Protein AF-K2EU97-F1 (afdb_monomer_lite)

Radius of gyration: 17.97 Å; chains: 1; bounding box: 33×22×44 Å

Sequence (60 aa):
MTSDTFPKEITGLDNRLISRFGWGLTVAIEPPELEMRVAILLKKASLSGYTLSEAVAFFI

Structure (mmCIF, N/CA/C/O backbone):
data_AF-K2EU97-F1
#
_entry.id   AF-K2EU97-F1
#
loop_
_atom_site.group_PDB
_atom_site.id
_atom_site.type_symbol
_atom_site.label_atom_id
_atom_site.label_alt_id
_atom_site.label_comp_id
_atom_site.label_asym_id
_atom_site.label_entity_id
_atom_site.label_seq_id
_atom_site.pdbx_PDB_ins_code
_atom_site.Cartn_x
_atom_site.Cartn_y
_atom_site.Cartn_z
_atom_site.occupancy
_atom_site.B_iso_or_equiv
_atom_site.auth_seq_id
_atom_site.auth_comp_id
_atom_site.auth_asym_id
_atom_site.auth_atom_id
_atom_site.pdbx_PDB_model_num
ATOM 1 N N . MET A 1 1 ? 5.226 8.361 -11.775 1.00 73.50 1 MET A N 1
ATOM 2 C CA . MET A 1 1 ? 4.761 7.265 -12.652 1.00 73.50 1 MET A CA 1
ATOM 3 C C . MET A 1 1 ? 4.799 5.995 -11.832 1.00 73.50 1 MET A C 1
ATOM 5 O O . MET A 1 1 ? 5.775 5.810 -11.119 1.00 73.50 1 MET A O 1
ATOM 9 N N . THR A 1 2 ? 3.751 5.183 -11.886 1.00 82.69 2 THR A N 1
ATOM 10 C CA . THR A 1 2 ? 3.663 3.885 -11.203 1.00 82.69 2 THR A CA 1
ATOM 11 C C . THR A 1 2 ? 3.439 2.813 -12.259 1.00 82.69 2 THR A C 1
ATOM 13 O O . THR A 1 2 ? 2.779 3.076 -13.264 1.00 82.69 2 THR A O 1
ATOM 16 N N . SER A 1 3 ? 4.024 1.637 -12.072 1.00 84.62 3 SER A N 1
ATOM 17 C CA . SER A 1 3 ? 3.852 0.497 -12.968 1.00 84.62 3 SER A CA 1
ATOM 18 C C . SER A 1 3 ? 3.921 -0.780 -12.144 1.00 84.62 3 SER A C 1
ATOM 20 O O . SER A 1 3 ? 4.683 -0.834 -11.180 1.00 84.62 3 SER A O 1
ATOM 22 N N . ASP A 1 4 ? 3.132 -1.777 -12.532 1.00 85.44 4 ASP A N 1
ATOM 23 C CA . ASP A 1 4 ? 3.090 -3.086 -11.873 1.00 85.44 4 ASP A CA 1
ATOM 24 C C . ASP A 1 4 ? 4.288 -3.972 -12.255 1.00 85.44 4 ASP A C 1
ATOM 26 O O . ASP A 1 4 ? 4.523 -5.010 -11.645 1.00 85.44 4 ASP A O 1
ATOM 30 N N . THR A 1 5 ? 5.056 -3.561 -13.267 1.00 79.56 5 THR A N 1
ATOM 31 C CA . THR A 1 5 ? 6.216 -4.285 -13.800 1.00 79.56 5 THR A CA 1
ATOM 32 C C . THR A 1 5 ? 7.383 -3.334 -14.009 1.00 79.56 5 THR A C 1
ATOM 34 O O . THR A 1 5 ? 7.195 -2.132 -14.226 1.00 79.56 5 THR A O 1
ATOM 37 N N . PHE A 1 6 ? 8.610 -3.852 -14.004 1.00 81.38 6 PHE A N 1
ATOM 38 C CA . PHE A 1 6 ? 9.767 -2.999 -14.247 1.00 81.38 6 PHE A CA 1
ATOM 39 C C . PHE A 1 6 ? 9.747 -2.435 -15.675 1.00 81.38 6 PHE A C 1
ATOM 41 O O . PHE A 1 6 ? 9.384 -3.147 -16.610 1.00 81.38 6 PHE A O 1
ATOM 48 N N . PRO A 1 7 ? 10.224 -1.193 -15.899 1.00 77.12 7 PRO A N 1
ATOM 49 C CA . PRO A 1 7 ? 10.274 -0.582 -17.229 1.00 77.12 7 PRO A CA 1
ATOM 50 C C . PRO A 1 7 ? 10.914 -1.441 -18.329 1.00 77.12 7 PRO A C 1
ATOM 52 O O . PRO A 1 7 ? 10.559 -1.302 -19.493 1.00 77.12 7 PRO A O 1
ATOM 55 N N . LYS A 1 8 ? 11.859 -2.318 -17.965 1.00 78.00 8 LYS A N 1
ATOM 56 C CA . LYS A 1 8 ? 12.557 -3.230 -18.885 1.00 78.00 8 LYS A CA 1
ATOM 57 C C . LYS A 1 8 ? 11.694 -4.403 -19.368 1.00 78.00 8 LYS A C 1
ATOM 59 O O . LYS A 1 8 ? 12.028 -5.005 -20.380 1.00 78.00 8 LYS A O 1
ATOM 64 N N . GLU A 1 9 ? 10.627 -4.733 -18.648 1.00 80.75 9 GLU A N 1
ATOM 65 C CA . GLU A 1 9 ? 9.753 -5.887 -18.905 1.00 80.75 9 GLU A CA 1
ATOM 66 C C . GLU A 1 9 ? 8.470 -5.488 -19.651 1.00 80.75 9 GLU A C 1
ATOM 68 O O . GLU A 1 9 ? 7.707 -6.346 -20.090 1.00 80.75 9 GLU A O 1
ATOM 73 N N . ILE A 1 10 ? 8.237 -4.184 -19.839 1.00 83.12 10 ILE A N 1
ATOM 74 C CA . ILE A 1 10 ? 7.073 -3.662 -20.556 1.00 83.12 10 ILE A CA 1
ATOM 75 C C . ILE A 1 10 ? 7.268 -3.876 -22.061 1.00 83.12 10 ILE A C 1
ATOM 77 O O . ILE A 1 10 ? 7.996 -3.144 -22.735 1.00 83.12 10 ILE A O 1
ATOM 81 N N . THR A 1 11 ? 6.581 -4.874 -22.612 1.00 80.75 11 THR A N 1
ATOM 82 C CA . THR A 1 11 ? 6.585 -5.157 -24.051 1.00 80.75 11 THR A CA 1
ATOM 83 C C . THR A 1 11 ? 5.903 -4.036 -24.837 1.00 80.75 11 THR A C 1
ATOM 85 O O . THR A 1 11 ? 4.793 -3.629 -24.500 1.00 80.75 11 THR A O 1
ATOM 88 N N . GLY A 1 12 ? 6.535 -3.562 -25.915 1.00 81.62 12 GLY A N 1
ATOM 89 C CA . GLY A 1 12 ? 5.986 -2.508 -26.783 1.00 81.62 12 GLY A CA 1
ATOM 90 C C . GLY A 1 12 ? 6.363 -1.076 -26.385 1.00 81.62 12 GLY A C 1
ATOM 91 O O . GLY A 1 12 ? 5.920 -0.130 -27.034 1.00 81.62 12 GLY A O 1
ATOM 92 N N . LEU A 1 13 ? 7.194 -0.901 -25.353 1.00 84.06 13 LEU A N 1
ATOM 93 C CA . LEU A 1 13 ? 7.714 0.402 -24.947 1.00 84.06 13 LEU A CA 1
ATOM 94 C C . LEU A 1 13 ? 8.995 0.765 -25.724 1.00 84.06 13 LEU A C 1
ATOM 96 O O . LEU A 1 13 ? 9.892 -0.059 -25.885 1.00 84.06 13 LEU A O 1
ATOM 100 N N . ASP A 1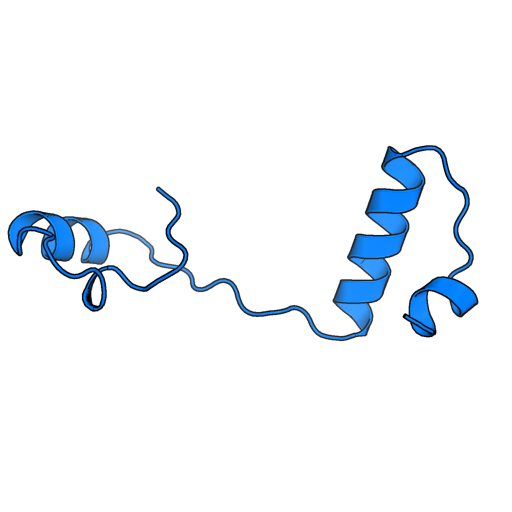 14 ? 9.099 2.016 -26.184 1.00 87.50 14 ASP A N 1
ATOM 101 C CA . ASP A 1 14 ? 10.293 2.517 -26.879 1.00 87.50 14 ASP A CA 1
ATOM 102 C C . ASP A 1 14 ? 11.517 2.534 -25.941 1.00 87.50 14 ASP A C 1
ATOM 104 O O . ASP A 1 14 ? 11.446 3.007 -24.801 1.00 87.50 14 ASP A O 1
ATOM 108 N N . ASN A 1 15 ? 12.672 2.085 -26.442 1.00 82.00 15 ASN A N 1
ATOM 109 C CA . ASN A 1 15 ? 13.950 2.078 -25.725 1.00 82.00 15 ASN A CA 1
ATOM 110 C C . ASN A 1 15 ? 14.322 3.444 -25.119 1.00 82.00 15 ASN A C 1
ATOM 112 O O . ASN A 1 15 ? 14.928 3.505 -24.045 1.00 82.00 15 ASN A O 1
ATOM 116 N N . ARG A 1 16 ? 13.935 4.557 -25.761 1.00 87.62 16 ARG A N 1
ATOM 117 C CA . ARG A 1 16 ? 14.151 5.910 -25.221 1.00 87.62 16 ARG A CA 1
ATOM 118 C C . ARG A 1 16 ? 13.386 6.133 -23.917 1.00 87.62 16 ARG A C 1
ATOM 120 O O . ARG A 1 16 ? 13.917 6.771 -23.010 1.00 87.62 16 ARG A O 1
ATOM 127 N N . LEU A 1 17 ? 12.163 5.614 -23.808 1.00 83.62 17 LEU A N 1
ATOM 128 C CA . LEU A 1 17 ? 11.336 5.730 -22.603 1.00 83.62 17 LEU A CA 1
ATOM 129 C C . LEU A 1 17 ? 11.868 4.838 -21.481 1.00 83.62 17 LEU A C 1
ATOM 131 O O . LEU A 1 17 ? 11.983 5.307 -20.351 1.00 83.62 17 LEU A O 1
ATOM 135 N N . ILE A 1 18 ? 12.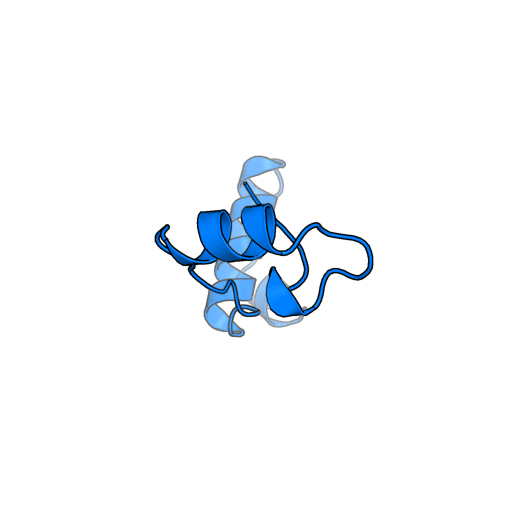300 3.614 -21.802 1.00 82.12 18 ILE A N 1
ATOM 136 C CA . ILE A 1 18 ? 12.965 2.714 -20.842 1.00 82.12 18 ILE A CA 1
ATOM 137 C C . ILE A 1 18 ? 14.191 3.403 -20.227 1.00 82.12 18 ILE A C 1
ATOM 139 O O . ILE A 1 18 ? 14.354 3.427 -19.006 1.00 82.12 18 ILE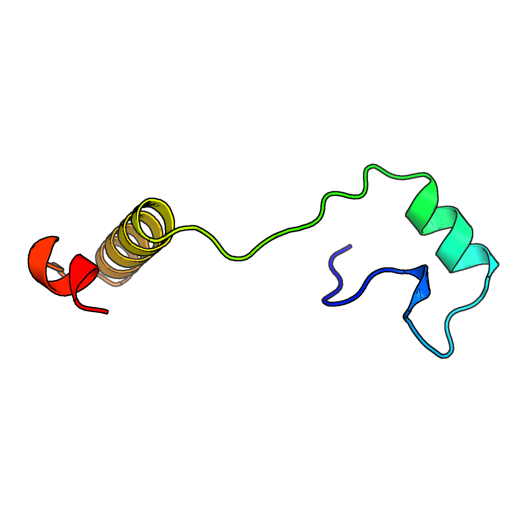 A O 1
ATOM 143 N N . SER A 1 19 ? 15.024 4.025 -21.068 1.00 83.50 19 SER A N 1
ATOM 144 C CA . SER A 1 19 ? 16.197 4.781 -20.622 1.00 83.50 19 SER A CA 1
ATOM 145 C C . SER A 1 19 ? 15.817 5.960 -19.720 1.00 83.50 19 SER A C 1
ATOM 147 O O . SER A 1 19 ? 16.416 6.124 -18.659 1.00 83.50 19 SER A O 1
ATOM 149 N N . ARG A 1 20 ? 14.780 6.736 -20.077 1.00 86.00 20 ARG A N 1
ATOM 150 C CA . ARG A 1 20 ? 14.303 7.852 -19.240 1.00 86.00 20 ARG A CA 1
ATOM 151 C C . ARG A 1 20 ? 13.808 7.390 -17.872 1.00 86.00 20 ARG A C 1
ATOM 153 O O . ARG A 1 20 ? 14.088 8.068 -16.888 1.00 86.00 20 ARG A O 1
ATOM 160 N N . PHE A 1 21 ? 13.093 6.268 -17.798 1.00 80.94 21 PHE A N 1
ATOM 161 C CA . PHE A 1 21 ? 12.595 5.736 -16.527 1.00 80.94 21 PHE A CA 1
ATOM 162 C C . PHE A 1 21 ? 13.725 5.227 -15.630 1.00 80.94 21 PHE A C 1
ATOM 164 O O . PHE A 1 21 ? 13.653 5.402 -14.418 1.00 80.94 21 PHE A O 1
ATOM 171 N N . GLY A 1 22 ? 14.798 4.687 -16.213 1.00 76.06 22 GLY A N 1
ATOM 172 C CA . GLY A 1 22 ? 15.985 4.263 -15.467 1.00 76.06 22 GLY A CA 1
ATOM 173 C C . GLY A 1 22 ? 16.856 5.402 -14.923 1.00 76.06 22 GLY A C 1
ATOM 174 O O . GLY A 1 22 ? 17.706 5.151 -14.079 1.00 76.06 22 GLY A O 1
ATOM 175 N N . TRP A 1 23 ? 16.678 6.642 -15.392 1.00 78.88 23 TRP A N 1
ATOM 176 C CA . TRP A 1 23 ? 17.421 7.809 -14.884 1.00 78.88 23 TRP A CA 1
ATOM 177 C C . TRP A 1 23 ? 16.782 8.433 -13.634 1.00 78.88 23 TRP A C 1
ATOM 179 O O . TRP A 1 23 ? 17.376 9.314 -13.016 1.00 78.88 23 TRP A O 1
ATOM 189 N N . GLY A 1 24 ? 15.565 8.013 -13.276 1.00 80.94 24 GLY A N 1
ATOM 190 C CA . GLY A 1 24 ? 14.895 8.421 -12.044 1.00 80.94 24 GLY A CA 1
ATOM 191 C C . GLY A 1 24 ? 15.201 7.492 -10.867 1.00 80.94 24 GLY A C 1
ATOM 192 O O . GLY A 1 24 ? 15.787 6.424 -11.029 1.00 80.94 24 GLY A O 1
ATOM 193 N N . LEU A 1 25 ? 14.754 7.880 -9.669 1.00 81.06 25 LEU A N 1
ATOM 194 C CA . LEU A 1 25 ? 14.773 6.997 -8.504 1.00 81.06 25 LEU A CA 1
ATOM 195 C C . LEU A 1 25 ? 13.684 5.928 -8.668 1.00 81.06 25 LEU A C 1
ATOM 197 O O . LEU A 1 25 ? 12.501 6.193 -8.452 1.00 81.06 25 LEU A O 1
ATOM 201 N N . THR A 1 26 ? 14.080 4.725 -9.072 1.00 78.88 26 THR A N 1
ATOM 202 C CA . THR A 1 26 ? 13.189 3.563 -9.130 1.00 78.88 26 THR A CA 1
ATOM 203 C C . THR A 1 26 ? 13.222 2.831 -7.795 1.00 78.88 26 THR A C 1
ATOM 205 O O . THR A 1 26 ? 14.258 2.283 -7.424 1.00 78.88 26 THR A O 1
ATOM 208 N N . VAL A 1 27 ? 12.093 2.807 -7.088 1.00 85.12 27 VAL A N 1
ATOM 209 C CA . VAL A 1 27 ? 11.918 2.034 -5.851 1.00 85.12 27 VAL A CA 1
ATOM 210 C C . VAL A 1 27 ? 10.898 0.940 -6.121 1.00 85.12 27 VAL A C 1
ATOM 212 O O . VAL A 1 27 ? 9.796 1.229 -6.589 1.00 85.12 27 VAL A O 1
ATOM 215 N N . ALA A 1 28 ? 11.278 -0.307 -5.853 1.00 85.31 28 ALA A N 1
ATOM 216 C CA . ALA A 1 28 ? 1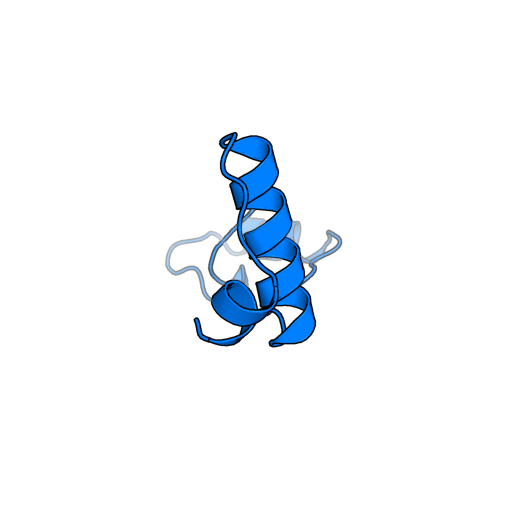0.356 -1.430 -5.907 1.00 85.31 28 ALA A CA 1
ATOM 217 C C . ALA A 1 28 ? 9.458 -1.421 -4.664 1.00 85.31 28 ALA A C 1
ATOM 219 O O . ALA A 1 28 ? 9.921 -1.131 -3.561 1.00 85.31 28 ALA A O 1
ATOM 220 N N . ILE A 1 29 ? 8.176 -1.729 -4.851 1.00 88.25 29 ILE A N 1
ATOM 221 C CA . ILE A 1 29 ? 7.247 -1.970 -3.749 1.00 88.25 29 ILE A CA 1
ATOM 222 C C . ILE A 1 29 ? 7.099 -3.477 -3.628 1.00 88.25 29 ILE A C 1
ATOM 224 O O . ILE A 1 29 ? 6.600 -4.127 -4.544 1.00 88.25 29 ILE A O 1
ATOM 228 N N . GLU A 1 30 ? 7.533 -4.016 -2.498 1.00 89.50 30 GLU A N 1
ATOM 229 C CA . GLU A 1 30 ? 7.379 -5.431 -2.181 1.00 89.50 30 GLU A CA 1
ATOM 230 C C . GLU A 1 30 ? 6.145 -5.651 -1.293 1.00 89.50 30 GLU A C 1
ATOM 232 O O . GLU A 1 30 ? 5.720 -4.732 -0.577 1.00 89.50 30 GLU A O 1
ATOM 237 N N . PRO A 1 31 ? 5.529 -6.847 -1.337 1.00 92.88 31 PRO A N 1
ATOM 238 C CA . PRO A 1 31 ? 4.465 -7.202 -0.411 1.00 92.88 31 PRO A CA 1
ATOM 239 C C . PRO A 1 31 ? 4.926 -7.031 1.046 1.00 92.88 31 PRO A C 1
ATOM 241 O O . PRO A 1 31 ? 6.012 -7.487 1.397 1.00 92.88 31 PRO A O 1
ATOM 244 N N . PRO A 1 32 ? 4.123 -6.386 1.909 1.00 94.56 32 PRO A N 1
ATOM 245 C CA . PRO A 1 32 ? 4.492 -6.197 3.303 1.00 94.56 32 PRO A CA 1
ATOM 246 C C . PRO A 1 32 ? 4.465 -7.515 4.085 1.00 94.56 32 PRO A C 1
ATOM 248 O O . PRO A 1 32 ? 3.616 -8.378 3.848 1.00 94.56 32 PRO A O 1
ATOM 251 N N . GLU A 1 33 ? 5.332 -7.602 5.092 1.00 94.44 33 GLU A N 1
ATOM 252 C CA . GLU A 1 33 ? 5.315 -8.666 6.099 1.00 94.44 33 GLU A CA 1
ATOM 253 C C . GLU A 1 33 ? 4.047 -8.633 6.964 1.00 94.44 33 GLU A C 1
ATOM 255 O O . GLU A 1 33 ? 3.310 -7.642 6.979 1.00 94.44 33 GLU A O 1
ATOM 260 N N . LEU A 1 34 ? 3.800 -9.711 7.719 1.00 93.69 34 LEU A N 1
ATOM 261 C CA . LEU A 1 34 ? 2.587 -9.885 8.530 1.00 93.69 34 LEU A CA 1
ATOM 262 C C . LEU A 1 34 ? 2.296 -8.680 9.437 1.00 93.69 34 LEU A C 1
ATOM 264 O O . LEU A 1 34 ? 1.186 -8.154 9.417 1.00 93.69 34 LEU A O 1
ATOM 268 N N . GLU A 1 35 ? 3.290 -8.211 10.189 1.00 94.31 35 GLU A N 1
ATOM 269 C CA . GLU A 1 35 ? 3.129 -7.080 11.114 1.00 94.31 35 GLU A CA 1
ATOM 270 C C . GLU A 1 35 ? 2.650 -5.818 10.383 1.00 94.31 35 GLU A C 1
ATOM 272 O O . GLU A 1 35 ? 1.709 -5.141 10.806 1.00 94.31 35 GLU A O 1
ATOM 277 N N . MET A 1 36 ? 3.244 -5.539 9.222 1.00 95.00 36 MET A N 1
ATOM 278 C CA . MET A 1 36 ? 2.882 -4.385 8.408 1.00 95.00 36 MET A CA 1
ATOM 279 C C . MET A 1 36 ? 1.522 -4.580 7.718 1.00 95.00 36 MET A C 1
ATOM 281 O O . MET A 1 36 ? 0.743 -3.631 7.621 1.00 95.00 36 MET A O 1
ATOM 285 N N . ARG A 1 37 ? 1.175 -5.805 7.296 1.00 95.50 37 ARG A N 1
ATOM 286 C CA . ARG A 1 37 ? -0.168 -6.144 6.790 1.00 95.50 37 ARG A CA 1
ATOM 287 C C . ARG A 1 37 ? -1.246 -5.855 7.836 1.00 95.50 37 ARG A C 1
ATOM 289 O O . ARG A 1 37 ? -2.246 -5.219 7.497 1.00 95.50 37 ARG A O 1
ATOM 296 N N . VAL A 1 38 ? -1.027 -6.263 9.088 1.00 95.75 38 VAL A N 1
ATOM 297 C CA . VAL A 1 38 ? -1.945 -6.011 10.213 1.00 95.75 38 VAL A CA 1
ATOM 298 C C . VAL A 1 38 ? -2.098 -4.510 10.455 1.00 95.75 38 VAL A C 1
ATOM 300 O O . VAL A 1 38 ? -3.224 -4.010 10.513 1.00 95.75 38 VAL A O 1
ATOM 303 N N . ALA A 1 39 ? -0.993 -3.762 10.500 1.00 95.31 39 ALA A N 1
ATOM 304 C CA . ALA A 1 39 ? -1.027 -2.309 10.671 1.00 95.31 39 ALA A CA 1
ATOM 305 C C . ALA A 1 39 ? -1.814 -1.605 9.548 1.00 95.31 39 ALA A C 1
ATOM 307 O O . ALA A 1 39 ? -2.642 -0.726 9.812 1.00 95.31 39 ALA A O 1
ATOM 308 N N . ILE A 1 40 ? -1.612 -2.022 8.291 1.00 96.12 40 ILE A N 1
ATOM 309 C CA . ILE A 1 40 ? -2.367 -1.516 7.137 1.00 96.12 40 ILE A CA 1
ATOM 310 C C . ILE A 1 40 ? -3.860 -1.832 7.290 1.00 96.12 40 ILE A C 1
ATOM 312 O O . ILE A 1 40 ? -4.697 -0.959 7.048 1.00 96.12 40 ILE A O 1
ATOM 316 N N . LEU A 1 41 ? -4.209 -3.055 7.689 1.00 95.69 41 LEU A N 1
ATOM 317 C CA . LEU A 1 41 ? -5.596 -3.489 7.842 1.00 95.69 41 LEU A CA 1
ATOM 318 C C . LEU A 1 41 ? -6.321 -2.702 8.943 1.00 95.69 41 LEU A C 1
ATOM 320 O O . LEU A 1 41 ? -7.407 -2.175 8.699 1.00 95.69 41 LEU A O 1
ATOM 324 N N . LEU A 1 42 ? -5.700 -2.546 10.116 1.00 95.88 42 LEU A N 1
ATOM 325 C CA . LEU A 1 42 ? -6.233 -1.740 11.220 1.00 95.88 42 LEU A CA 1
ATOM 326 C C . LEU A 1 42 ? -6.421 -0.278 10.804 1.00 95.88 42 LEU A C 1
ATOM 328 O O . LEU A 1 42 ? -7.456 0.331 11.091 1.00 95.88 42 LEU A O 1
ATOM 332 N N . LYS A 1 43 ? -5.457 0.282 10.060 1.00 96.31 43 LYS A N 1
ATOM 333 C CA . LYS A 1 43 ? -5.565 1.649 9.544 1.00 96.31 43 LYS A CA 1
ATOM 334 C C . LYS A 1 43 ? -6.726 1.795 8.562 1.00 96.31 43 LYS A C 1
ATOM 336 O O . LYS A 1 43 ? -7.463 2.776 8.651 1.00 96.31 43 LYS A O 1
ATOM 341 N N . LYS A 1 44 ? -6.920 0.829 7.659 1.00 96.75 44 LYS A N 1
ATOM 342 C CA . LYS A 1 44 ? -8.058 0.813 6.727 1.00 96.75 44 LYS A CA 1
ATOM 343 C C . LYS A 1 44 ? -9.393 0.689 7.462 1.00 96.75 44 LYS A C 1
ATOM 345 O O . LYS A 1 44 ? -10.297 1.457 7.160 1.00 96.75 44 LYS A O 1
ATOM 350 N N . ALA A 1 45 ? -9.5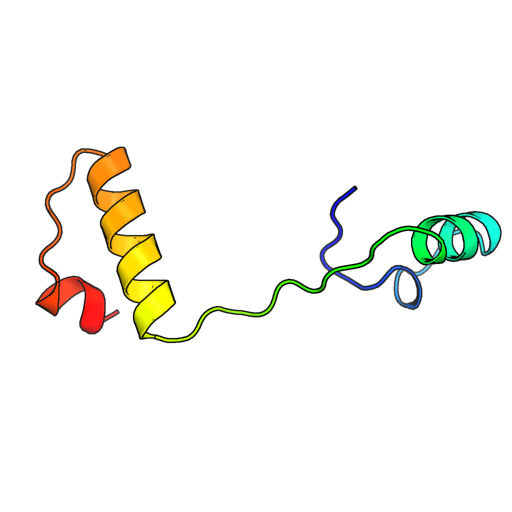01 -0.199 8.451 1.00 96.19 45 ALA A N 1
ATOM 351 C CA . ALA A 1 45 ? -10.714 -0.354 9.255 1.00 96.19 45 ALA A CA 1
ATOM 352 C C . ALA A 1 45 ? -11.099 0.960 9.952 1.00 96.19 45 ALA A C 1
ATOM 354 O O . ALA A 1 45 ? -12.235 1.414 9.821 1.00 96.19 45 ALA A O 1
ATOM 355 N N . SER A 1 46 ? -10.121 1.626 10.577 1.00 95.94 46 SER A N 1
ATOM 356 C CA . SER A 1 46 ? -10.307 2.941 11.199 1.00 95.94 46 SER A CA 1
ATOM 357 C C . SER A 1 46 ? -10.777 4.003 10.199 1.0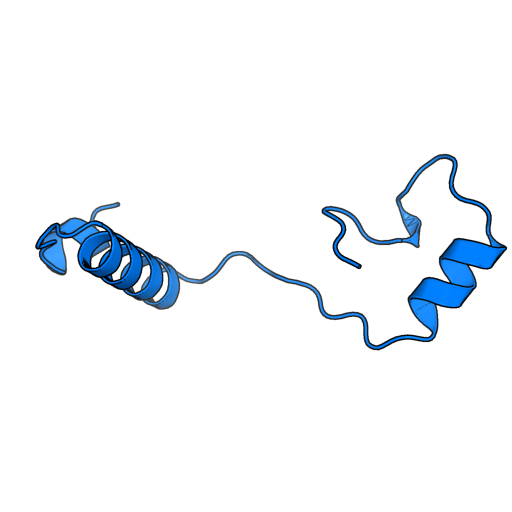0 95.94 46 SER A C 1
ATOM 359 O O . SER A 1 46 ? -11.702 4.752 10.505 1.00 95.94 46 SER A O 1
ATOM 361 N N . LEU A 1 47 ? -10.193 4.052 8.995 1.00 97.31 47 LEU A N 1
ATOM 362 C CA . LEU A 1 47 ? -10.610 4.987 7.941 1.00 97.31 47 LEU A CA 1
ATOM 363 C C . LEU A 1 47 ? -12.020 4.696 7.410 1.00 97.31 47 LEU A C 1
ATOM 365 O O . LEU A 1 47 ? -12.731 5.620 7.027 1.00 97.31 47 LEU A O 1
ATOM 369 N N . SER A 1 48 ? -12.432 3.430 7.400 1.00 96.94 48 SER A N 1
ATOM 370 C CA . SER A 1 48 ? -13.776 3.004 7.006 1.00 96.94 48 SER A CA 1
ATOM 371 C C . SER A 1 48 ? -14.811 3.107 8.136 1.00 96.94 48 SER A C 1
ATOM 373 O O . SER A 1 48 ? -15.976 2.800 7.906 1.00 96.94 48 SER A O 1
ATOM 375 N N . GLY A 1 49 ? -14.417 3.543 9.339 1.00 96.00 49 GLY A N 1
ATOM 376 C CA . GLY A 1 49 ? -15.315 3.690 10.489 1.00 96.00 49 GLY A CA 1
ATOM 377 C C . GLY A 1 49 ? -15.645 2.380 11.213 1.00 96.00 49 GLY A C 1
ATOM 378 O O . GLY A 1 49 ? -16.582 2.347 12.007 1.00 96.00 49 GLY A O 1
ATOM 379 N N . TYR A 1 50 ? -14.890 1.308 10.962 1.00 94.50 50 TYR A N 1
ATOM 380 C CA . TYR A 1 50 ? -15.037 0.030 11.653 1.00 94.50 50 TYR A CA 1
ATOM 381 C C . TYR A 1 50 ? -13.997 -0.116 12.761 1.00 94.50 50 TYR A C 1
ATOM 383 O O . TYR A 1 50 ? -12.807 0.138 12.566 1.00 94.50 50 TYR A O 1
ATOM 391 N N . THR A 1 51 ? -14.434 -0.617 13.913 1.00 92.75 51 THR A N 1
ATOM 392 C CA . THR A 1 51 ? -13.523 -1.056 14.970 1.00 92.75 51 THR A CA 1
ATOM 393 C C . THR A 1 51 ? -13.132 -2.503 14.705 1.00 92.75 51 THR A C 1
ATOM 395 O O . THR A 1 51 ? -13.944 -3.411 14.874 1.00 92.75 51 THR A O 1
ATOM 398 N N . LEU A 1 52 ? -11.888 -2.721 14.282 1.00 93.62 52 LEU A N 1
ATOM 399 C CA . LEU A 1 52 ? -11.318 -4.052 14.095 1.00 93.62 52 LEU A CA 1
ATOM 400 C C . LEU A 1 52 ? -10.395 -4.382 15.270 1.00 93.62 52 LEU A C 1
ATOM 402 O O . LEU A 1 52 ? -9.508 -3.600 15.603 1.00 93.62 52 LEU A O 1
ATOM 406 N N . SER A 1 53 ? -10.607 -5.541 15.894 1.00 94.69 53 SER A N 1
ATOM 407 C CA . SER A 1 53 ? -9.709 -6.046 16.934 1.00 94.69 53 SER A CA 1
ATOM 408 C C . SER A 1 53 ? -8.413 -6.561 16.313 1.00 94.69 53 SER A C 1
ATOM 410 O O . SER A 1 53 ? -8.437 -7.245 15.290 1.00 94.69 53 SER A O 1
ATOM 412 N N . GLU A 1 54 ? -7.290 -6.286 16.967 1.00 91.94 54 GLU A N 1
ATOM 413 C CA . GLU A 1 54 ? -5.963 -6.731 16.544 1.00 91.94 54 GLU A CA 1
ATOM 414 C C . GLU A 1 54 ? -5.875 -8.258 16.407 1.00 91.94 54 GLU A C 1
ATOM 416 O O . GLU A 1 54 ? -5.374 -8.750 15.403 1.00 91.94 54 GLU A O 1
ATOM 421 N N . ALA A 1 55 ? -6.474 -9.021 17.326 1.00 92.94 55 ALA A N 1
ATOM 422 C CA . ALA A 1 55 ? -6.499 -10.484 17.242 1.00 92.94 55 ALA A CA 1
ATOM 423 C C . ALA A 1 55 ? -7.217 -11.001 15.980 1.00 92.94 55 ALA A C 1
ATOM 425 O O . ALA A 1 55 ? -6.811 -12.004 15.400 1.00 92.94 55 ALA A O 1
ATOM 426 N N . VAL A 1 56 ? -8.265 -10.299 15.533 1.00 92.88 56 VAL A N 1
ATOM 427 C CA . VAL A 1 56 ? -8.973 -10.623 14.284 1.00 92.88 56 VAL A CA 1
ATOM 428 C C . VAL A 1 56 ? -8.131 -10.215 13.076 1.00 92.88 56 VAL A C 1
ATOM 430 O O . VAL A 1 56 ? -8.090 -10.942 12.090 1.00 92.88 56 VAL A O 1
ATOM 433 N N . ALA A 1 57 ? -7.425 -9.085 13.156 1.00 92.25 57 ALA A N 1
ATOM 434 C CA . ALA A 1 57 ? -6.525 -8.634 12.100 1.00 92.25 57 ALA A CA 1
ATOM 435 C C . ALA A 1 57 ? -5.332 -9.586 11.892 1.00 92.25 57 ALA A C 1
ATOM 437 O O . ALA A 1 57 ? -4.951 -9.819 10.752 1.00 92.25 57 ALA A O 1
ATOM 438 N N . PHE A 1 58 ? -4.788 -10.173 12.963 1.00 92.81 58 PHE A N 1
ATOM 439 C CA . PHE A 1 58 ? -3.716 -11.177 12.900 1.00 92.81 58 PHE A CA 1
ATOM 440 C C . PHE A 1 58 ? -4.151 -12.521 12.304 1.00 92.81 58 PHE A C 1
ATOM 442 O O . PHE A 1 58 ? -3.302 -13.306 11.888 1.00 92.81 58 PHE A O 1
ATOM 449 N N . PHE A 1 59 ? -5.452 -12.806 12.279 1.00 91.38 59 PHE A N 1
ATOM 450 C CA . PHE A 1 59 ? -5.985 -14.067 11.767 1.00 91.38 59 PHE A CA 1
ATOM 451 C C . PHE A 1 59 ? -6.150 -14.086 10.232 1.00 91.38 59 PHE A C 1
ATOM 453 O O . PHE A 1 59 ? -6.364 -15.153 9.659 1.00 91.38 59 PHE A O 1
ATOM 460 N N . ILE A 1 60 ? -6.066 -12.924 9.569 1.00 77.00 60 ILE A N 1
ATOM 461 C CA . ILE A 1 60 ? -6.301 -12.724 8.123 1.00 77.00 60 ILE A CA 1
ATOM 462 C C . ILE A 1 60 ? -4.971 -12.593 7.360 1.00 77.00 60 ILE A C 1
ATOM 464 O O . ILE A 1 60 ? -4.765 -13.304 6.350 1.00 77.00 60 ILE A O 1
#

Secondary structure (DSSP, 8-state):
---SS-TTT-TT--HHHHHHHHTS-----PPPPHHHHHHHHHHHHHHTT----HHHHTT-

Foldseek 3Di:
DDDPDQLVPDPPDDPVVNVVVVVDDDDDDDDDDLVVQLVVVCVVCVVVVHHDDSVNSSVD

pLDDT: mean 88.19, std 6.87, range [73.5, 97.31]